Protein 1EJ2 (pdb70)

Organism: Methanothermobacter thermautotrophicus (strain ATCC 29096 / DSM 1053 / JCM 10044 / NBRC 100330 / Delta H) (NCBI:txid187420)

InterPro domains:
  IPR004821 Cytidyltransferase-like domain [PF01467] (4-135)
  IPR004821 Cytidyltransferase-like domain [TIGR00125] (2-62)
  IPR006418 Nicotinamide-nucleotide adenylyltransferase, archaea [MF_00243] (1-178)
  IPR006418 Nicotinamide-nucleotide adenylyltransferase, archaea [NF002243] (1-172)
  IPR006418 Nicotinamide-nucleotide adenylyltransferase, archaea [TIGR01527] (2-167)
  IPR006418 Nicotinamide-nucleotide adenylyltransferase, archaea [cd02166] (2-164)
  IPR014729 Rossmann-like alpha/beta/alpha sandwich fold [G3DSA:3.40.50.620] (1-178)

Secondary structure (DSSP, 8-state):
-EEEEEE--TT--HHHHHHHHHHTTT-SEEEEEE-STT--SSSSS-S-HHHHHHHHHHHHHHTT--GGGEEEEE----S-HHHHHHHHHHHS---SEEE---HHHHHHHHHTT--EE-PPPSSTTTSSHHHHHHHHHHT---GGGS-HHHHHHHHHTTHHHHHHHH-

Solvent-accessible surface area: 8477 Å² total; per-residue (Å²): 112,57,0,0,15,24,16,63,2,4,0,0,12,79,10,35,12,53,24,0,90,44,4,14,153,104,7,88,44,0,0,0,0,0,8,10,17,82,75,38,89,48,63,142,4,0,0,46,16,45,32,0,38,75,0,0,47,90,0,0,72,94,44,59,20,78,74,92,72,25,71,37,34,61,1,114,59,60,174,61,79,93,110,26,11,41,32,0,84,140,67,20,34,107,18,84,45,0,2,5,52,74,100,89,16,50,150,28,0,58,118,68,71,51,128,41,44,63,25,116,127,84,124,160,106,102,35,37,15,68,32,0,14,117,55,1,45,111,110,36,83,12,118,56,4,0,3,83,14,0,9,104,8,0,75,126,44,79,0,34,121,43,0,84,164,76,85

CATH classification: 3.40.50.620

B-factor: mean 36.49, std 9.86, range [20.27, 70.2]

Nearest PDB structures (foldseek):
  1m8j-assembly1_A  TM=1.003E+00  e=6.293E-34  Methanothermobacter thermautotrophicus
  1m8f-assembly1_A  TM=1.004E+00  e=1.397E-33  Methanothermobacter thermautotrophicus
  4yp6-assembly1_A  TM=9.629E-01  e=7.542E-32  Methanothermobacter thermautotrophicus str. Delta H
  4yp5-assembly1_B  TM=9.702E-01  e=2.276E-31  Methanothermobacter thermautotrophicus str. Delta H
  1m8k-assembly1_A  TM=9.675E-01  e=3.289E-31  Methanothermobacter thermautotrophicus

Sequence (167 aa):
MRGLLVGRMQPFHRGHLQVIKSILEEVDELIICIGSAQLSHSIRDPFTAGERVMMLTKALSENGIPASRYYIIPVQDIECNALWVGHIKMLTPPFDRVYSGNPLVQRLFSEDGYEVTAPPLFYRDRYSGTEVRRRMLDDGDWRSLLPESVVEVIDEINGVERIKHLA

Foldseek 3Di:
DEEEEEELPLPPWPQNVVVVVVVVVPDQAYEYENEQQVDDLALLHPDHLVLNVQLVVQQCVVVPNDPVRYHYHYAHDDDDLLCVVVSVVVRDDDHQEYEDLDPSVCVNVVVVPHDYHDDDGDPVVCQDSVNLSVCLQVVHPNCVGHDVSNVVSCVVVVRSVSSNVND

Structure (mmCIF, N/CA/C/O backbone):
data_1EJ2
#
_entry.id   1EJ2
#
_cell.length_a   89.084
_cell.length_b   89.084
_cell.length_c   109.926
_cell.angle_alpha   90.00
_cell.angle_beta   90.00
_cell.angle_gamma   120.00
#
_symmetry.space_group_name_H-M   'P 63 2 2'
#
loop_
_entity.id
_entity.type
_entity.pdbx_description
1 polymer 'NICOTINAMIDE MONONUCLEOTIDE ADENYLYLTRANSFERASE'
2 non-polymer 'SULFATE ION'
3 non-polymer 'SODIUM ION'
4 non-polymer NICOTINAMIDE-ADENINE-DINUCLEOTIDE
5 water water
#
loop_
_atom_site.group_PDB
_atom_site.id
_atom_site.type_symbol
_atom_site.label_atom_id
_atom_site.label_alt_id
_atom_site.label_comp_id
_atom_site.label_asym_id
_atom_site.label_entity_id
_atom_site.label_seq_id
_atom_site.pdbx_PDB_ins_code
_atom_site.Cartn_x
_atom_site.Cartn_y
_atom_site.Cartn_z
_atom_site.occupancy
_atom_site.B_iso_or_equiv
_atom_site.auth_seq_id
_atom_site.auth_comp_id
_atom_site.auth_asym_id
_atom_site.auth_atom_id
_atom_site.pdbx_PDB_model_num
ATOM 1 N N . MET A 1 4 ? 8.771 23.867 28.889 1.00 44.77 4 MET A N 1
ATOM 2 C CA . MET A 1 4 ? 9.305 24.462 30.159 1.00 44.61 4 MET A CA 1
ATOM 3 C C . MET A 1 4 ? 10.427 23.528 30.595 1.00 42.67 4 MET A C 1
ATOM 4 O O . MET A 1 4 ? 10.197 22.395 31.024 1.00 42.31 4 MET A O 1
ATOM 9 N N . ARG A 1 5 ? 11.642 24.026 30.489 1.00 40.38 5 ARG A N 1
ATOM 10 C CA . ARG A 1 5 ? 12.822 23.241 30.788 1.00 38.24 5 ARG A CA 1
ATOM 11 C C . ARG A 1 5 ? 13.670 23.911 31.859 1.00 36.13 5 ARG A C 1
ATOM 12 O O . ARG A 1 5 ? 13.942 25.117 31.788 1.00 35.37 5 ARG A O 1
ATOM 20 N N . GLY A 1 6 ? 14.068 23.139 32.869 1.00 34.38 6 GLY A N 1
ATOM 21 C CA . GLY A 1 6 ? 14.899 23.697 33.921 1.00 31.35 6 GLY A CA 1
ATOM 22 C C . GLY A 1 6 ? 16.354 23.248 33.741 1.00 30.74 6 GLY A C 1
ATOM 23 O O . GLY A 1 6 ? 16.670 22.417 32.899 1.00 29.87 6 GLY A O 1
ATOM 24 N N . LEU A 1 7 ? 17.240 23.784 34.567 1.00 30.72 7 LEU A N 1
ATOM 25 C CA . LEU A 1 7 ? 18.663 23.434 34.519 1.00 30.70 7 LEU A CA 1
ATOM 26 C C . LEU A 1 7 ? 19.104 23.221 35.943 1.00 29.91 7 LEU A C 1
ATOM 27 O O . LEU A 1 7 ? 18.808 24.033 36.819 1.00 31.27 7 LEU A O 1
ATOM 32 N N . LEU A 1 8 ? 19.827 22.133 36.169 1.00 29.76 8 LEU A N 1
ATOM 33 C CA . LEU A 1 8 ? 20.394 21.835 37.459 1.00 27.62 8 LEU A CA 1
ATOM 34 C C . LEU A 1 8 ? 21.862 21.483 37.150 1.00 27.84 8 LEU A C 1
ATOM 35 O O . LEU A 1 8 ? 22.134 20.693 36.256 1.00 26.81 8 LEU A O 1
ATOM 40 N N . VAL A 1 9 ? 22.781 22.069 37.900 1.00 28.08 9 VAL A N 1
ATOM 41 C CA . VAL A 1 9 ? 24.218 21.805 37.750 1.00 28.87 9 VAL A CA 1
ATOM 42 C C . VAL A 1 9 ? 24.750 21.212 39.061 1.00 27.95 9 VAL A C 1
ATOM 43 O O . VAL A 1 9 ? 24.453 21.721 40.144 1.00 30.03 9 VAL A O 1
ATOM 47 N N . GLY A 1 10 ? 25.552 20.171 38.960 1.00 28.73 10 GLY A N 1
ATOM 48 C CA . GLY A 1 10 ? 26.124 19.548 40.156 1.00 28.65 10 GLY A CA 1
ATOM 49 C C . GLY A 1 10 ? 27.345 18.709 39.793 1.00 28.73 10 GLY A C 1
ATOM 50 O O . GLY A 1 10 ? 27.448 18.206 38.664 1.00 28.12 10 GLY A O 1
ATOM 51 N N . ARG A 1 11 ? 28.284 18.552 40.728 1.00 28.77 11 ARG A N 1
ATOM 52 C CA . ARG A 1 11 ? 29.451 17.698 40.432 1.00 28.57 11 ARG A CA 1
ATOM 53 C C . ARG A 1 11 ? 29.042 16.230 40.565 1.00 27.24 11 ARG A C 1
ATOM 54 O O . ARG A 1 11 ? 29.634 15.348 39.933 1.00 27.12 11 ARG A O 1
ATOM 62 N N . MET A 1 12 ? 28.030 15.957 41.390 1.00 27.39 12 MET A N 1
ATOM 63 C CA . MET A 1 12 ? 27.582 14.569 41.570 1.00 27.44 12 MET A CA 1
ATOM 64 C C . MET A 1 12 ? 28.742 13.636 41.966 1.00 26.51 12 MET A C 1
ATOM 65 O O . MET A 1 12 ? 28.987 12.632 41.286 1.00 25.69 12 MET A O 1
ATOM 70 N N . GLN A 1 13 ? 29.429 13.950 43.045 1.00 27.05 13 GLN A N 1
ATOM 71 C CA . GLN A 1 13 ? 30.584 13.168 43.476 1.00 27.02 13 GLN A CA 1
ATOM 72 C C . GLN A 1 13 ? 30.409 12.464 44.819 1.00 27.32 13 GLN A C 1
ATOM 73 O O . GLN A 1 13 ? 31.050 12.835 45.794 1.00 27.08 13 GLN A O 1
ATOM 79 N N . PRO A 1 14 ? 29.584 11.401 44.859 1.00 28.28 14 PRO A N 1
ATOM 80 C CA . PRO A 1 14 ? 28.808 10.800 43.766 1.00 27.97 14 PRO A CA 1
ATOM 81 C C . PRO A 1 14 ? 27.366 11.306 43.876 1.00 27.86 14 PRO A C 1
ATOM 82 O O . PRO A 1 14 ? 27.026 12.059 44.788 1.00 27.94 14 PRO A O 1
ATOM 86 N N . PHE A 1 15 ? 26.512 10.880 42.958 1.00 28.24 15 PHE A N 1
ATOM 87 C CA . PHE A 1 15 ? 25.089 11.261 42.974 1.00 30.19 15 PHE A CA 1
ATOM 88 C C . PHE A 1 15 ? 24.486 10.670 44.273 1.00 30.48 15 PHE A C 1
ATOM 89 O O . PHE A 1 15 ? 24.609 9.478 44.467 1.00 30.56 15 PHE A O 1
ATOM 97 N N . HIS A 1 16 ? 23.835 11.468 45.110 1.00 30.77 16 HIS A N 1
ATOM 98 C CA . HIS A 1 16 ? 23.244 10.946 46.333 1.00 31.11 16 HIS A CA 1
ATOM 99 C C . HIS A 1 16 ? 21.727 11.149 46.453 1.00 32.75 16 HIS A C 1
ATOM 100 O O . HIS A 1 16 ? 21.069 11.625 45.503 1.00 31.66 16 HIS A O 1
ATOM 107 N N . ARG A 1 17 ? 21.159 10.720 47.591 1.00 32.78 17 ARG A N 1
ATOM 108 C CA . ARG A 1 17 ? 19.721 10.853 47.812 1.00 33.67 17 ARG A CA 1
ATOM 109 C C . ARG A 1 17 ? 19.227 12.306 47.811 1.00 33.47 17 ARG A C 1
ATOM 110 O O . ARG A 1 17 ? 18.061 12.555 47.521 1.00 32.42 17 ARG A O 1
ATOM 118 N N . GLY A 1 18 ? 20.100 13.243 48.186 1.00 34.00 18 GLY A N 1
ATOM 119 C CA . GLY A 1 18 ? 19.759 14.668 48.164 1.00 33.59 18 GLY A CA 1
ATOM 120 C C . GLY A 1 18 ? 19.521 15.106 46.712 1.00 34.12 18 GLY A C 1
ATOM 121 O O . GLY A 1 18 ? 18.535 15.785 46.402 1.00 34.17 18 GLY A O 1
ATOM 122 N N . HIS A 1 19 ? 20.426 14.713 45.811 1.00 34.13 19 HIS A N 1
ATOM 123 C CA . HIS A 1 19 ? 20.292 15.026 44.398 1.00 33.94 19 HIS A CA 1
ATOM 124 C C . HIS A 1 19 ? 18.978 14.427 43.889 1.00 34.76 19 HIS A C 1
ATOM 125 O O . HIS A 1 19 ? 18.193 15.057 43.152 1.00 31.61 19 HIS A O 1
ATOM 132 N N . LEU A 1 20 ? 18.711 13.191 44.307 1.00 36.49 20 LEU A N 1
ATOM 133 C CA . LEU A 1 20 ? 17.513 12.549 43.836 1.00 38.14 20 LEU A CA 1
ATOM 134 C C . LEU A 1 20 ? 16.254 13.267 44.293 1.00 38.86 20 LEU A C 1
ATOM 135 O O . LEU A 1 20 ? 15.378 13.501 43.455 1.00 40.22 20 LEU A O 1
ATOM 140 N N . GLN A 1 21 ? 16.148 13.628 45.580 1.00 40.30 21 GLN A N 1
ATOM 141 C CA . GLN A 1 21 ? 14.932 14.313 46.054 1.00 41.67 21 GLN A CA 1
ATOM 142 C C . GLN A 1 21 ? 14.719 15.603 45.268 1.00 40.94 21 GLN A C 1
ATOM 143 O O . GLN A 1 21 ? 13.635 15.816 44.709 1.00 40.66 21 GLN A O 1
ATOM 149 N N . VAL A 1 22 ? 15.753 16.452 45.212 1.00 39.91 22 VAL A N 1
ATOM 150 C CA . VAL A 1 22 ? 15.643 17.726 44.498 1.00 38.41 22 VAL A CA 1
ATOM 151 C C . VAL A 1 22 ? 15.215 17.562 43.040 1.00 37.04 22 VAL A C 1
ATOM 152 O O . VAL A 1 22 ? 14.423 18.361 42.539 1.00 37.67 22 VAL A O 1
ATOM 156 N N . ILE A 1 23 ? 15.716 16.532 42.361 1.00 34.91 23 ILE A N 1
ATOM 157 C CA . ILE A 1 23 ? 15.360 16.305 40.981 1.00 34.38 23 ILE A CA 1
ATOM 158 C C . ILE A 1 23 ? 13.895 15.956 40.837 1.00 35.96 23 ILE A C 1
ATOM 159 O O . ILE A 1 23 ? 13.204 16.475 39.956 1.00 34.52 23 ILE A O 1
ATOM 164 N N . LYS A 1 24 ? 13.411 15.074 41.704 1.00 36.52 24 LYS A N 1
ATOM 165 C CA . LYS A 1 24 ? 12.011 14.689 41.642 1.00 38.23 24 LYS A CA 1
ATOM 166 C C . LYS A 1 24 ? 11.092 15.902 41.796 1.00 38.36 24 LYS A C 1
ATOM 167 O O . LYS A 1 24 ? 10.150 16.075 41.026 1.00 39.90 24 LYS A O 1
ATOM 173 N N . SER A 1 25 ? 11.353 16.752 42.770 1.00 39.24 25 SER A N 1
ATOM 174 C CA . SER A 1 25 ? 10.483 17.909 42.939 1.00 40.85 25 SER A CA 1
ATOM 175 C C . SER A 1 25 ? 10.590 18.909 41.798 1.00 40.16 25 SER A C 1
ATOM 176 O O . SER A 1 25 ? 9.595 19.545 41.449 1.00 39.61 25 SER A O 1
ATOM 179 N N . ILE A 1 26 ? 11.787 19.045 41.218 1.00 38.25 26 ILE A N 1
ATOM 180 C CA . ILE A 1 26 ? 11.957 19.940 40.086 1.00 37.11 26 ILE A CA 1
ATOM 181 C C . ILE A 1 26 ? 11.102 19.396 38.958 1.00 36.32 26 ILE A C 1
ATOM 182 O O . ILE A 1 26 ? 10.492 20.151 38.213 1.00 36.83 26 ILE A O 1
ATOM 187 N N . LEU A 1 27 ? 11.059 18.082 38.819 1.00 36.22 27 LEU A N 1
ATOM 188 C CA . LEU A 1 27 ? 10.268 17.506 37.744 1.00 37.99 27 LEU A CA 1
ATOM 189 C C . LEU A 1 27 ? 8.758 17.678 37.940 1.00 39.46 27 LEU A C 1
ATOM 190 O O . LEU A 1 27 ? 7.989 17.299 37.078 1.00 38.93 27 LEU A O 1
ATOM 195 N N . GLU A 1 28 ? 8.354 18.266 39.060 1.00 41.63 28 GLU A N 1
ATOM 196 C CA . GLU A 1 28 ? 6.941 18.520 39.281 1.00 45.18 28 GLU A CA 1
ATOM 197 C C . GLU A 1 28 ? 6.578 19.886 38.701 1.00 45.83 28 GLU A C 1
ATOM 198 O O . GLU A 1 28 ? 5.398 20.146 38.454 1.00 45.78 28 GLU A O 1
ATOM 204 N N . GLU A 1 29 ? 7.578 20.753 38.494 1.00 45.34 29 GLU A N 1
ATOM 205 C CA . GLU A 1 29 ? 7.322 22.083 37.929 1.00 45.13 29 GLU A CA 1
ATOM 206 C C . GLU A 1 29 ? 7.891 22.371 36.542 1.00 44.30 29 GLU A C 1
ATOM 207 O O . GLU A 1 29 ? 7.673 23.455 36.004 1.00 45.03 29 GLU A O 1
ATOM 213 N N . VAL A 1 30 ? 8.618 21.431 35.953 1.00 42.45 30 VAL A N 1
ATOM 214 C CA . VAL A 1 30 ? 9.149 21.653 34.600 1.00 41.58 30 VAL A CA 1
ATOM 215 C C . VAL A 1 30 ? 8.888 20.395 33.807 1.00 40.68 30 VAL A C 1
ATOM 216 O O . VAL A 1 30 ? 8.745 19.312 34.383 1.00 41.55 30 VAL A O 1
ATOM 220 N N . ASP A 1 31 ? 8.838 20.515 32.494 1.00 39.88 31 ASP A N 1
ATOM 221 C CA . ASP A 1 31 ? 8.596 19.350 31.659 1.00 40.30 31 ASP A CA 1
ATOM 222 C C . ASP A 1 31 ? 9.801 18.459 31.501 1.00 39.46 31 ASP A C 1
ATOM 223 O O . ASP A 1 31 ? 9.686 17.229 31.547 1.00 38.60 31 ASP A O 1
ATOM 228 N N . GLU A 1 32 ? 10.956 19.094 31.294 1.00 38.38 32 GLU A N 1
ATOM 229 C CA . GLU A 1 32 ? 12.235 18.398 31.128 1.00 35.79 32 GLU A CA 1
ATOM 230 C C . GLU A 1 32 ? 13.285 19.105 31.993 1.00 34.58 32 GLU A C 1
ATOM 231 O O . GLU A 1 32 ? 13.203 20.320 32.238 1.00 34.40 32 GLU A O 1
ATOM 237 N N . LEU A 1 33 ? 14.275 18.352 32.460 1.00 32.98 33 LEU A N 1
ATOM 238 C CA . LEU A 1 33 ? 15.311 18.947 33.288 1.00 31.31 33 LEU A CA 1
ATOM 239 C C . LEU A 1 33 ? 16.686 18.678 32.661 1.00 30.34 33 LEU A C 1
ATOM 240 O O . LEU A 1 33 ? 17.027 17.549 32.379 1.00 29.23 33 LEU A O 1
ATOM 245 N N . ILE A 1 34 ? 17.463 19.728 32.423 1.00 29.68 34 ILE A N 1
ATOM 246 C CA . ILE A 1 34 ? 18.799 19.522 31.873 1.00 28.26 34 ILE A CA 1
ATOM 247 C C . ILE A 1 34 ? 19.667 19.311 33.119 1.00 27.69 34 ILE A C 1
ATOM 248 O O . ILE A 1 34 ? 19.663 20.152 34.017 1.00 27.50 34 ILE A O 1
ATOM 253 N N . ILE A 1 35 ? 20.400 18.210 33.185 1.00 26.62 35 ILE A N 1
ATOM 254 C CA . ILE A 1 35 ? 21.262 17.997 34.341 1.00 27.50 35 ILE A CA 1
ATOM 255 C C . ILE A 1 35 ? 22.732 18.042 33.883 1.00 27.54 35 ILE A C 1
ATOM 256 O O . ILE A 1 35 ? 23.218 17.134 33.208 1.00 27.65 35 ILE A O 1
ATOM 261 N N . CYS A 1 36 ? 23.439 19.097 34.257 1.00 28.33 36 CYS A N 1
ATOM 262 C CA . CYS A 1 36 ? 24.829 19.216 33.839 1.00 28.01 36 CYS A CA 1
ATOM 263 C C . CYS A 1 36 ? 25.734 18.665 34.924 1.00 27.67 36 CYS A C 1
ATOM 264 O O . CYS A 1 36 ? 25.648 19.090 36.077 1.00 28.04 36 CYS A O 1
ATOM 267 N N . ILE A 1 37 ? 26.630 17.785 34.532 1.00 26.61 37 ILE A N 1
ATOM 268 C CA . ILE A 1 37 ? 27.574 17.249 35.504 1.00 26.69 37 ILE A CA 1
ATOM 269 C C . ILE A 1 37 ? 28.762 18.181 35.411 1.00 26.37 37 ILE A C 1
ATOM 270 O O . ILE A 1 37 ? 29.517 18.119 34.428 1.00 26.42 37 ILE A O 1
ATOM 275 N N . GLY A 1 38 ? 28.905 19.062 36.402 1.00 26.22 38 GLY A N 1
ATOM 276 C CA . GLY A 1 38 ? 30.006 20.009 36.415 1.00 26.72 38 GLY A CA 1
ATOM 277 C C . GLY A 1 38 ? 31.361 19.394 36.735 1.00 27.55 38 GLY A C 1
ATOM 278 O O . GLY A 1 38 ? 31.443 18.234 37.149 1.00 26.03 38 GLY A O 1
ATOM 279 N N . SER A 1 39 ? 32.434 20.176 36.560 1.00 26.17 39 SER A N 1
ATOM 280 C CA . SER A 1 39 ? 33.777 19.654 36.809 1.00 25.84 39 SER A CA 1
ATOM 281 C C . SER A 1 39 ? 33.969 18.318 36.124 1.00 26.22 39 SER A C 1
ATOM 282 O O . SER A 1 39 ? 34.537 17.364 36.705 1.00 26.52 39 SER A O 1
ATOM 285 N N . ALA A 1 40 ? 33.523 18.239 34.866 1.00 26.75 40 ALA A N 1
ATOM 286 C CA . ALA A 1 40 ? 33.633 16.984 34.135 1.00 26.14 40 ALA A CA 1
ATOM 287 C C . ALA A 1 40 ? 35.058 16.554 33.794 1.00 25.64 40 ALA A C 1
ATOM 288 O O . ALA A 1 40 ? 35.278 15.408 33.391 1.00 25.74 40 ALA A O 1
ATOM 290 N N . GLN A 1 41 ? 36.024 17.458 33.971 1.00 24.34 41 GLN A N 1
ATOM 291 C CA . GLN A 1 41 ? 37.398 17.145 33.651 1.00 24.74 41 GLN A CA 1
ATOM 292 C C . GLN A 1 41 ? 38.151 16.547 34.870 1.00 25.22 41 GLN A C 1
ATOM 293 O O . GLN A 1 41 ? 39.256 15.994 34.707 1.00 25.01 41 GLN A O 1
ATOM 299 N N . LEU A 1 42 ? 37.568 16.677 36.054 1.00 24.12 42 LEU A N 1
ATOM 300 C CA . LEU A 1 42 ? 38.182 16.193 37.304 1.00 25.40 42 LEU A CA 1
ATOM 301 C C . LEU A 1 42 ? 37.791 14.772 37.672 1.00 25.41 42 LEU A C 1
ATOM 302 O O . LEU A 1 42 ? 36.646 14.394 37.496 1.00 25.99 42 LEU A O 1
ATOM 307 N N . SER A 1 43 ? 38.756 13.981 38.121 1.00 24.57 43 SER A N 1
ATOM 308 C CA . SER A 1 43 ? 38.475 12.620 38.598 1.00 24.09 43 SER A CA 1
ATOM 309 C C . SER A 1 43 ? 39.695 12.252 39.454 1.00 24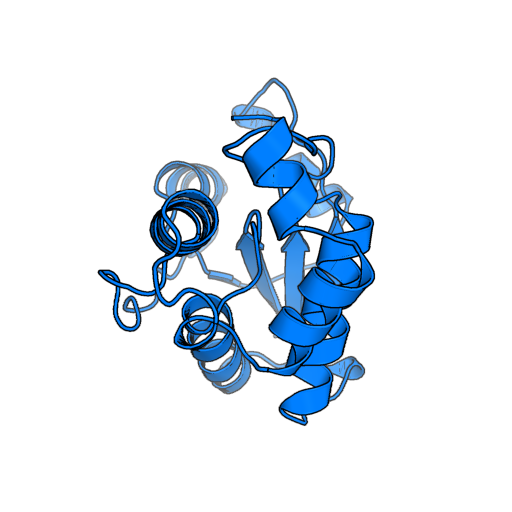.52 43 SER A C 1
ATOM 310 O O . SER A 1 43 ? 40.669 12.991 39.517 1.00 23.67 43 SER A O 1
ATOM 313 N N . HIS A 1 44 ? 39.598 11.141 40.161 1.00 24.81 44 HIS A N 1
ATOM 314 C CA . HIS A 1 44 ? 40.724 10.671 40.952 1.00 24.84 44 HIS A CA 1
ATOM 315 C C . HIS A 1 44 ? 41.357 11.604 41.975 1.00 26.49 44 HIS A C 1
ATOM 316 O O . HIS A 1 44 ? 42.591 11.653 42.097 1.00 27.16 44 HIS A O 1
ATOM 323 N N . SER A 1 45 ? 40.535 12.359 42.694 1.00 27.69 45 SER A N 1
ATOM 324 C CA . SER A 1 45 ? 41.053 13.182 43.796 1.00 29.58 45 SER A CA 1
ATOM 325 C C . SER A 1 45 ? 40.049 12.917 44.926 1.00 30.62 45 SER A C 1
ATOM 326 O O . SER A 1 45 ? 38.971 12.380 44.671 1.00 29.21 45 SER A O 1
ATOM 329 N N . ILE A 1 46 ? 40.379 13.295 46.161 1.00 31.83 46 ILE A N 1
ATOM 330 C CA . ILE A 1 46 ? 39.471 13.022 47.261 1.00 33.64 46 ILE A CA 1
ATOM 331 C C . ILE A 1 46 ? 38.186 13.828 47.179 1.00 32.71 46 ILE A C 1
ATOM 332 O O . ILE A 1 46 ? 37.161 13.446 47.738 1.00 32.92 46 ILE A O 1
ATOM 337 N N . ARG A 1 47 ? 38.239 14.953 46.488 1.00 31.77 47 ARG A N 1
ATOM 338 C CA . ARG A 1 47 ? 37.056 15.769 46.355 1.00 31.05 47 ARG A CA 1
ATOM 339 C C . ARG A 1 47 ? 36.259 15.434 45.072 1.00 29.43 47 ARG A C 1
ATOM 340 O O . ARG A 1 47 ? 35.041 15.630 45.007 1.00 28.99 47 ARG A O 1
ATOM 348 N N . ASP A 1 48 ? 36.929 14.868 44.081 1.00 27.78 48 ASP A N 1
ATOM 349 C CA . ASP A 1 48 ? 36.272 14.524 42.820 1.00 27.13 48 ASP A CA 1
ATOM 350 C C . ASP A 1 48 ? 36.839 13.179 42.402 1.00 25.33 48 ASP A C 1
ATOM 351 O O . ASP A 1 48 ? 37.684 13.108 41.513 1.00 25.51 48 ASP A O 1
ATOM 356 N N . PRO A 1 49 ? 36.377 12.092 43.035 1.00 24.25 49 PRO A N 1
ATOM 357 C CA . PRO A 1 49 ? 36.869 10.748 42.709 1.00 23.94 49 PRO A CA 1
ATOM 358 C C . PRO A 1 49 ? 36.469 10.111 41.404 1.00 23.00 49 PRO A C 1
ATOM 359 O O . PRO A 1 49 ? 37.269 9.381 40.792 1.00 24.94 49 PRO A O 1
ATOM 363 N N . PHE A 1 50 ? 35.256 10.399 40.959 1.00 23.12 50 PHE A N 1
ATOM 364 C CA . PHE A 1 50 ? 34.713 9.720 39.788 1.00 23.84 50 PHE A CA 1
ATOM 365 C C . PHE A 1 50 ? 34.785 10.468 38.450 1.00 23.85 50 PHE A C 1
ATOM 366 O O . PHE A 1 50 ? 34.582 11.670 38.419 1.00 24.40 50 PH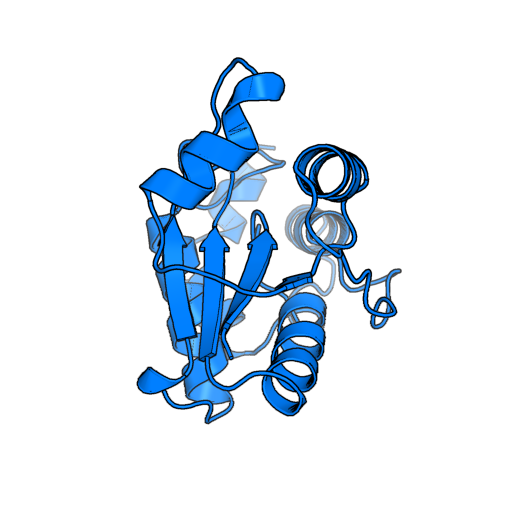E A O 1
ATOM 374 N N . THR A 1 51 ? 35.050 9.750 37.365 1.00 23.74 51 THR A N 1
ATOM 375 C CA . THR A 1 51 ? 35.098 10.438 36.082 1.00 25.07 51 THR A CA 1
ATOM 376 C C . THR A 1 51 ? 33.667 10.875 35.728 1.00 24.15 51 THR A C 1
ATOM 377 O O . THR A 1 51 ? 32.679 10.373 36.296 1.00 24.34 51 THR A O 1
ATOM 381 N N . ALA A 1 52 ? 33.549 11.782 34.766 1.00 23.72 52 ALA A N 1
ATOM 382 C CA . ALA A 1 52 ? 32.236 12.235 34.289 1.00 22.27 52 ALA A CA 1
ATOM 383 C C . ALA A 1 52 ? 31.427 11.027 33.780 1.00 22.47 52 ALA A C 1
ATOM 384 O O . ALA A 1 52 ? 30.221 10.934 34.036 1.00 24.29 52 ALA A O 1
ATOM 386 N N . GLY A 1 53 ? 32.070 10.159 33.011 1.00 22.97 53 GLY A N 1
ATOM 387 C CA . GLY A 1 53 ? 31.401 8.983 32.465 1.00 23.75 53 GLY A CA 1
ATOM 388 C C . GLY A 1 53 ? 30.834 8.042 33.537 1.00 24.92 53 GLY A C 1
ATOM 389 O O . GLY A 1 53 ? 29.742 7.447 33.368 1.00 24.83 53 GLY A O 1
ATOM 390 N N . GLU A 1 54 ? 31.569 7.894 34.633 1.00 24.91 54 GLU A N 1
ATOM 391 C CA . GLU A 1 54 ? 31.085 7.046 35.730 1.00 26.08 54 GLU A CA 1
ATOM 392 C C . GLU A 1 54 ? 29.882 7.753 36.338 1.00 26.10 54 GLU A C 1
ATOM 393 O O . GLU A 1 54 ? 28.864 7.124 36.672 1.00 26.57 54 GLU A O 1
ATOM 399 N N . ARG A 1 55 ? 29.948 9.079 36.414 1.00 25.87 55 ARG A N 1
ATOM 400 C CA . ARG A 1 55 ? 28.840 9.828 36.954 1.00 24.77 55 ARG A CA 1
ATOM 401 C C . ARG A 1 55 ? 27.651 9.807 36.015 1.00 25.85 55 ARG A C 1
ATOM 402 O O . ARG A 1 55 ? 26.516 9.887 36.474 1.00 26.73 55 ARG A O 1
ATOM 410 N N . VAL A 1 56 ? 27.886 9.730 34.712 1.00 25.72 56 VAL A N 1
ATOM 411 C CA . VAL A 1 56 ? 26.744 9.656 33.779 1.00 26.92 56 VAL A CA 1
ATOM 412 C C . VAL A 1 56 ? 26.027 8.345 34.094 1.00 28.87 56 VAL A C 1
ATOM 413 O O . VAL A 1 56 ? 24.782 8.281 34.082 1.00 28.72 56 VAL A O 1
ATOM 417 N N . MET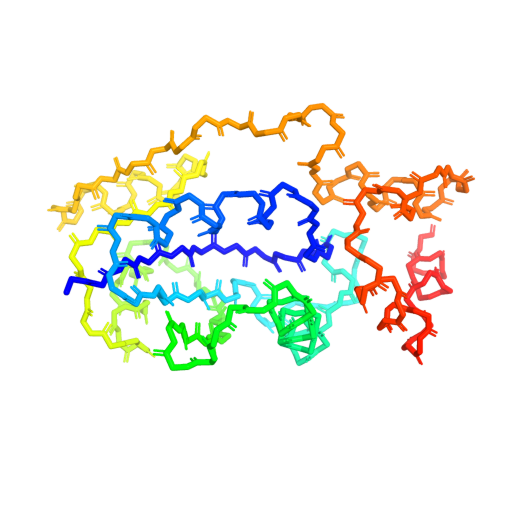 A 1 57 ? 26.801 7.295 34.391 1.00 30.57 57 MET A N 1
ATOM 418 C CA . MET A 1 57 ? 26.156 6.016 34.685 1.00 32.31 57 MET A CA 1
ATOM 419 C C . MET A 1 57 ? 25.400 6.016 35.996 1.00 32.09 57 MET A C 1
ATOM 420 O O . MET A 1 57 ? 24.296 5.460 36.084 1.00 31.83 57 MET A O 1
ATOM 425 N N . MET A 1 58 ? 25.950 6.660 37.013 1.00 31.30 58 MET A N 1
ATOM 426 C CA . MET A 1 58 ? 25.239 6.754 38.280 1.00 30.92 58 MET A CA 1
ATOM 427 C C . MET A 1 58 ? 23.901 7.441 38.118 1.00 32.12 58 MET A C 1
ATOM 428 O O . MET A 1 58 ? 22.883 7.037 38.708 1.00 30.84 58 MET A O 1
ATOM 433 N N . LEU A 1 59 ? 23.904 8.526 37.358 1.00 31.43 59 LEU A N 1
ATOM 434 C CA . LEU A 1 59 ? 22.678 9.278 37.132 1.00 32.26 59 LEU A CA 1
ATOM 435 C C . LEU A 1 59 ? 21.632 8.463 36.393 1.00 31.54 59 LEU A C 1
ATOM 436 O O . LEU A 1 59 ? 20.464 8.365 36.820 1.00 31.99 59 LEU A O 1
ATOM 441 N N . THR A 1 60 ? 22.068 7.893 35.287 1.00 32.13 60 THR A N 1
ATOM 442 C CA . THR A 1 60 ? 21.217 7.102 34.411 1.00 34.19 60 THR A CA 1
ATOM 443 C C . THR A 1 60 ? 20.552 5.957 35.146 1.00 35.33 60 THR A C 1
ATOM 444 O O . THR A 1 60 ? 19.340 5.752 35.009 1.00 35.01 60 THR A O 1
ATOM 448 N N . LYS A 1 61 ? 21.344 5.219 35.923 1.00 35.20 61 LYS A N 1
ATOM 449 C CA . LYS A 1 61 ? 20.796 4.089 36.657 1.00 36.41 61 LYS A CA 1
ATOM 450 C C . LYS A 1 61 ? 19.885 4.574 37.778 1.00 36.00 61 LYS A C 1
ATOM 451 O O . LYS A 1 61 ? 18.797 4.016 37.993 1.00 36.72 61 LYS A O 1
ATOM 457 N N . ALA A 1 62 ? 20.275 5.625 38.491 1.00 34.92 62 ALA A N 1
ATOM 458 C CA . ALA A 1 62 ? 19.409 6.084 39.567 1.00 35.16 62 ALA A CA 1
ATOM 459 C C . ALA A 1 62 ? 18.028 6.552 39.098 1.00 36.43 62 ALA A C 1
ATOM 460 O O . ALA A 1 62 ? 16.996 6.086 39.602 1.00 36.99 62 ALA A O 1
ATOM 462 N N . LEU A 1 63 ? 17.994 7.472 38.142 1.00 35.88 63 LEU A N 1
ATOM 463 C CA . LEU A 1 63 ? 16.737 8.004 37.652 1.00 35.59 63 LEU A CA 1
ATOM 464 C C . LEU A 1 63 ? 15.888 6.882 37.061 1.00 37.11 63 LEU A C 1
ATOM 465 O O . LEU A 1 63 ? 14.680 6.838 37.269 1.00 36.76 63 LEU A O 1
ATOM 470 N N . SER A 1 64 ? 16.535 5.982 36.329 1.00 37.65 64 SER A N 1
ATOM 471 C CA . SER A 1 64 ? 15.872 4.824 35.746 1.00 40.31 64 SER A CA 1
ATOM 472 C C . SER A 1 64 ? 15.283 3.961 36.901 1.00 41.62 64 SER A C 1
ATOM 473 O O . SER A 1 64 ? 14.095 3.596 36.891 1.00 42.73 64 SER A O 1
ATOM 476 N N . GLU A 1 65 ? 16.098 3.655 37.904 1.00 42.75 65 GLU A N 1
ATOM 477 C CA . GLU A 1 65 ? 15.627 2.868 39.056 1.00 43.37 65 GLU A CA 1
ATOM 478 C C . GLU A 1 65 ? 14.388 3.525 39.680 1.00 43.75 65 GLU A C 1
ATOM 479 O O . GLU A 1 65 ? 13.453 2.840 40.149 1.00 43.68 65 GLU A O 1
ATOM 485 N N . ASN A 1 66 ? 14.369 4.849 39.718 1.00 43.01 66 ASN A N 1
ATOM 486 C CA . ASN A 1 66 ? 13.232 5.545 40.288 1.00 43.12 66 ASN A CA 1
ATOM 487 C C . ASN A 1 66 ? 12.113 5.801 39.300 1.00 42.43 66 ASN A C 1
ATOM 488 O O . ASN A 1 66 ? 11.243 6.630 39.546 1.00 42.41 66 ASN A O 1
ATOM 493 N N . GLY A 1 67 ? 12.157 5.100 38.180 1.00 42.22 67 GLY A N 1
ATOM 494 C CA . GLY A 1 67 ? 11.120 5.240 37.174 1.00 42.56 67 GLY A CA 1
ATOM 495 C C . GLY A 1 67 ? 10.917 6.570 36.456 1.00 43.06 67 GLY A C 1
ATOM 496 O O . GLY A 1 67 ? 9.828 6.803 35.900 1.00 43.91 67 GLY A O 1
ATOM 497 N N . ILE A 1 68 ? 11.915 7.450 36.444 1.00 41.62 68 ILE A N 1
ATOM 498 C CA . ILE A 1 68 ? 11.758 8.736 35.738 1.00 40.56 68 ILE A CA 1
ATOM 499 C C . ILE A 1 68 ? 12.173 8.465 34.312 1.00 39.86 68 ILE A C 1
ATOM 500 O O . ILE A 1 68 ? 13.310 8.133 34.086 1.00 40.74 68 ILE A O 1
ATOM 505 N N . PRO A 1 69 ? 11.273 8.635 33.327 1.00 38.98 69 PRO A N 1
ATOM 506 C CA . PRO A 1 69 ? 11.598 8.375 31.921 1.00 38.27 69 PRO A CA 1
ATOM 507 C C . PRO A 1 69 ? 12.765 9.237 31.402 1.00 37.14 69 PRO A C 1
ATOM 508 O O . PRO A 1 69 ? 12.871 10.406 31.762 1.00 36.77 69 PRO A O 1
ATOM 512 N N . ALA A 1 70 ? 13.615 8.641 30.571 1.00 36.60 70 ALA A N 1
ATOM 513 C CA . ALA A 1 70 ? 14.779 9.316 29.994 1.00 37.39 70 ALA A CA 1
ATOM 514 C C . ALA A 1 70 ? 14.404 10.573 29.211 1.00 37.82 70 ALA A C 1
ATOM 515 O O . ALA A 1 70 ? 15.150 11.548 29.214 1.00 38.10 70 ALA A O 1
ATOM 517 N N . SER A 1 71 ? 13.235 10.559 28.568 1.00 37.03 71 SER A N 1
ATOM 518 C CA . SER A 1 71 ? 12.804 11.693 27.775 1.00 36.92 71 SER A CA 1
ATOM 519 C C . SER A 1 71 ? 12.523 12.912 28.642 1.00 35.83 71 SER A C 1
ATOM 520 O O . SER A 1 71 ? 12.272 14.011 28.119 1.00 35.81 71 SER A O 1
ATOM 523 N N . ARG A 1 72 ? 12.588 12.758 29.962 1.00 34.10 72 ARG A N 1
ATOM 524 C CA . ARG A 1 72 ? 12.346 13.909 30.818 1.00 33.26 72 ARG A CA 1
ATOM 525 C C . ARG A 1 72 ? 13.619 14.649 31.234 1.00 32.02 72 ARG A C 1
ATOM 526 O O . ARG A 1 72 ? 13.564 15.672 31.907 1.00 32.18 72 ARG A O 1
ATOM 534 N N . TYR A 1 73 ? 14.775 14.132 30.866 1.00 31.54 73 TYR A N 1
ATOM 535 C CA . TYR A 1 73 ? 15.964 14.851 31.264 1.00 30.56 73 TYR A CA 1
ATOM 536 C C . TYR A 1 73 ? 17.117 14.641 30.298 1.00 29.89 73 TYR A C 1
ATOM 537 O O . TYR A 1 73 ? 17.052 13.802 29.391 1.00 28.59 73 TYR A O 1
ATOM 546 N N . TYR A 1 74 ? 18.136 15.485 30.457 1.00 29.18 74 TYR A N 1
ATOM 547 C CA . TYR A 1 74 ? 19.335 15.432 29.631 1.00 29.38 74 TYR A CA 1
ATOM 548 C C . TYR A 1 74 ? 20.496 15.322 30.596 1.00 28.42 74 TYR A C 1
ATOM 549 O O . TYR A 1 74 ? 20.473 15.927 31.680 1.00 29.80 74 TYR A O 1
ATOM 558 N N . ILE A 1 75 ? 21.497 14.538 30.225 1.00 28.82 75 ILE A N 1
ATOM 559 C CA . ILE A 1 75 ? 22.706 14.465 31.070 1.00 27.97 75 ILE A CA 1
ATOM 560 C C . ILE A 1 75 ? 23.845 15.015 30.219 1.00 27.83 75 ILE A C 1
ATOM 561 O O . ILE A 1 75 ? 24.230 14.380 29.241 1.00 29.97 75 ILE A O 1
ATOM 566 N N . ILE A 1 76 ? 24.392 16.168 30.601 1.00 26.85 76 ILE A N 1
ATOM 567 C CA . ILE A 1 76 ? 25.460 16.796 29.843 1.00 26.51 76 ILE A CA 1
ATOM 568 C C . ILE A 1 76 ? 26.679 17.136 30.696 1.00 25.27 76 ILE A C 1
ATOM 569 O O . ILE A 1 76 ? 26.624 18.002 31.570 1.00 24.40 76 ILE A O 1
ATOM 574 N N . PRO A 1 77 ? 27.794 16.445 30.451 1.00 25.45 77 PRO A N 1
ATOM 575 C CA . PRO A 1 77 ? 29.015 16.711 31.222 1.00 24.96 77 PRO A CA 1
ATOM 576 C C . PRO A 1 77 ? 29.525 18.054 30.763 1.00 26.63 77 PRO A C 1
ATOM 577 O O . PRO A 1 77 ? 29.539 18.314 29.565 1.00 27.85 77 PRO A O 1
ATOM 581 N N . VAL A 1 78 ? 29.990 18.864 31.690 1.00 26.27 78 VAL A N 1
ATOM 582 C CA . VAL A 1 78 ? 30.504 20.194 31.390 1.00 25.76 78 VAL A CA 1
ATOM 583 C C . VAL A 1 78 ? 31.850 20.383 32.074 1.00 26.63 78 VAL A C 1
ATOM 584 O O . VAL A 1 78 ? 31.960 20.322 33.324 1.00 26.81 78 VAL A O 1
ATOM 588 N N . GLN A 1 79 ? 32.887 20.620 31.287 1.00 25.23 79 GLN A N 1
ATOM 589 C CA . GLN A 1 79 ? 34.184 20.839 31.922 1.00 26.68 79 GLN A CA 1
ATOM 590 C C . GLN A 1 79 ? 34.156 22.234 32.535 1.00 26.08 79 GLN A C 1
ATOM 591 O O . GLN A 1 79 ? 33.393 23.091 32.090 1.00 27.02 79 GLN A O 1
ATOM 597 N N . ASP A 1 80 ? 34.971 22.471 33.553 1.00 24.47 80 ASP A N 1
ATOM 598 C CA . ASP A 1 80 ? 35.037 23.804 34.144 1.00 25.54 80 ASP A CA 1
ATOM 599 C C . ASP A 1 80 ? 35.915 24.668 33.244 1.00 25.35 80 ASP A C 1
ATOM 600 O O . ASP A 1 80 ? 36.678 24.146 32.427 1.00 24.16 80 ASP A O 1
ATOM 605 N N . ILE A 1 81 ? 35.818 25.984 33.419 1.00 24.48 81 ILE A N 1
ATOM 606 C CA . ILE A 1 81 ? 36.643 26.889 32.634 1.00 25.27 81 ILE A CA 1
ATOM 607 C C . ILE A 1 81 ? 37.266 27.896 33.573 1.00 26.50 81 ILE A C 1
ATOM 608 O O . ILE A 1 81 ? 36.781 28.124 34.690 1.00 26.70 81 ILE A O 1
ATOM 613 N N . GLU A 1 82 ? 38.261 28.590 33.071 1.00 27.22 82 GLU A N 1
ATOM 614 C CA . GLU A 1 82 ? 38.990 29.523 33.898 1.00 30.17 82 GLU A CA 1
ATOM 615 C C . GLU A 1 82 ? 38.222 30.784 34.303 1.00 29.17 82 GLU A C 1
ATOM 616 O O . GLU A 1 82 ? 38.346 31.262 35.438 1.00 30.53 82 GLU A O 1
ATOM 622 N N . CYS A 1 83 ? 37.383 31.289 33.402 1.00 27.98 83 CYS A N 1
ATOM 623 C CA . CYS A 1 83 ? 36.701 32.565 33.659 1.00 27.20 83 CYS A CA 1
ATOM 624 C C . CYS A 1 83 ? 35.263 32.398 34.116 1.00 25.51 83 CYS A C 1
ATOM 625 O O . CYS A 1 83 ? 34.385 32.047 33.309 1.00 24.51 83 CYS A O 1
ATOM 628 N N . ASN A 1 84 ? 35.021 32.647 35.403 1.00 25.41 84 ASN A N 1
ATOM 629 C CA . ASN A 1 84 ? 33.634 32.547 35.890 1.00 23.42 84 ASN A CA 1
ATOM 630 C C . ASN A 1 84 ? 32.730 33.445 35.093 1.00 22.94 84 ASN A C 1
ATOM 631 O O . ASN A 1 84 ? 31.532 33.150 34.934 1.00 22.85 84 ASN A O 1
ATOM 636 N N . ALA A 1 85 ? 33.263 34.559 34.597 1.00 22.78 85 ALA A N 1
ATOM 637 C CA . ALA A 1 85 ? 32.408 35.483 33.839 1.00 23.17 85 ALA A CA 1
ATOM 638 C C . ALA A 1 85 ? 31.884 34.905 32.530 1.00 23.46 85 ALA A C 1
ATOM 639 O O . ALA A 1 85 ? 30.948 35.468 31.949 1.00 24.87 85 ALA A O 1
ATOM 641 N N . LEU A 1 86 ? 32.513 33.843 32.030 1.00 22.08 86 LEU A N 1
ATOM 642 C CA . LEU A 1 86 ? 32.080 33.200 30.806 1.00 21.16 86 LEU A CA 1
ATOM 643 C C . LEU A 1 86 ? 31.319 31.879 31.045 1.00 22.46 86 LEU A C 1
ATOM 644 O O . LEU A 1 86 ? 30.818 31.233 30.094 1.00 22.19 86 LEU A O 1
ATOM 649 N N . TRP A 1 87 ? 31.188 31.485 32.304 1.00 22.75 87 TRP A N 1
ATOM 650 C CA . TRP A 1 87 ? 30.635 30.170 32.546 1.00 22.50 87 TRP A CA 1
ATOM 651 C C . TRP A 1 87 ? 29.160 29.991 32.187 1.00 23.25 87 TRP A C 1
ATOM 652 O O . TRP A 1 87 ? 28.773 28.962 31.642 1.00 23.11 87 TRP A O 1
ATOM 663 N N . VAL A 1 88 ? 28.338 30.995 32.472 1.00 24.13 88 VAL A N 1
ATOM 664 C CA . VAL A 1 88 ? 26.931 30.912 32.077 1.00 25.24 88 VAL A CA 1
ATOM 665 C C . VAL A 1 88 ? 26.874 30.731 30.535 1.00 24.49 88 VAL A C 1
ATOM 666 O O . VAL A 1 88 ? 26.138 29.872 30.011 1.00 23.62 88 VAL A O 1
ATOM 670 N N . GLY A 1 89 ? 27.669 31.508 29.804 1.00 24.14 89 GLY A N 1
ATOM 671 C CA . GLY A 1 89 ? 27.653 31.333 28.346 1.00 23.07 89 GLY A CA 1
ATOM 672 C C . GLY A 1 89 ? 28.122 29.947 27.893 1.00 23.30 89 GLY A C 1
ATOM 673 O O . GLY A 1 89 ? 27.647 29.399 26.885 1.00 24.10 89 GLY A O 1
ATOM 674 N N . HIS A 1 90 ? 29.065 29.384 28.635 1.00 22.72 90 HIS A N 1
ATOM 675 C CA . HIS A 1 90 ? 29.644 28.063 28.360 1.00 22.03 90 HIS A CA 1
ATOM 676 C C . HIS A 1 90 ? 28.534 26.976 28.521 1.00 23.48 90 HIS A C 1
ATOM 677 O O . HIS A 1 90 ? 28.384 26.061 27.683 1.00 23.15 90 HIS A O 1
ATOM 684 N N . ILE A 1 91 ? 27.741 27.111 29.579 1.00 21.11 91 ILE A N 1
ATOM 685 C CA . ILE A 1 91 ? 26.647 26.185 29.831 1.00 22.91 91 ILE A CA 1
ATOM 686 C C . ILE A 1 91 ? 25.618 26.345 28.709 1.00 22.98 91 ILE A C 1
ATOM 687 O O . ILE A 1 91 ? 25.146 25.374 28.118 1.00 21.99 91 ILE A O 1
ATOM 692 N N . LYS A 1 92 ? 25.314 27.592 28.367 1.00 22.64 92 LYS A N 1
ATO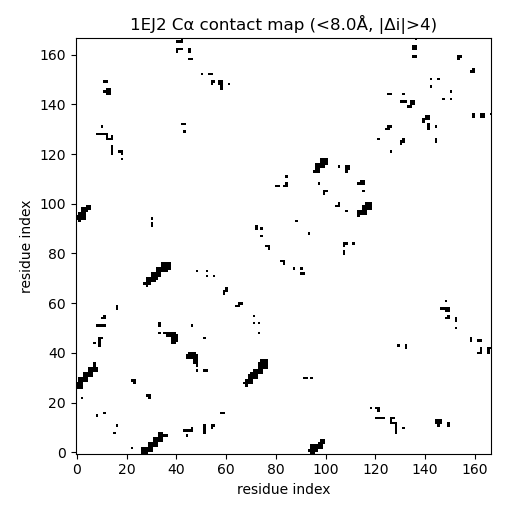M 693 C CA . LYS A 1 92 ? 24.307 27.830 27.322 1.00 23.76 92 LYS A CA 1
ATOM 694 C C . LYS A 1 92 ? 24.676 27.217 26.013 1.00 24.34 92 LYS A C 1
ATOM 695 O O . LYS A 1 92 ? 23.807 26.677 25.300 1.00 23.07 92 LYS A O 1
ATOM 701 N N . MET A 1 93 ? 25.961 27.349 25.674 1.00 22.53 93 MET A N 1
ATOM 702 C CA . MET A 1 93 ? 26.546 26.821 24.447 1.00 24.52 93 MET A CA 1
ATOM 703 C C . MET A 1 93 ? 26.411 25.313 24.335 1.00 24.97 93 MET A C 1
ATOM 704 O O . MET A 1 93 ? 26.219 24.743 23.228 1.00 24.93 93 MET A O 1
ATOM 709 N N . LEU A 1 94 ? 26.502 24.648 25.485 1.00 23.91 94 LEU A N 1
ATOM 710 C CA . LEU A 1 94 ? 26.468 23.182 25.498 1.00 25.21 94 LEU A CA 1
ATOM 711 C C . LEU A 1 94 ? 25.103 22.537 25.716 1.00 25.68 94 LEU A C 1
ATOM 712 O O . LEU A 1 94 ? 24.983 21.307 25.619 1.00 26.17 94 LEU A O 1
ATOM 717 N N . THR A 1 95 ? 24.087 23.345 26.001 1.00 25.56 95 THR A N 1
ATOM 718 C CA . THR A 1 95 ? 22.788 22.781 26.331 1.00 25.80 95 THR A CA 1
ATOM 719 C C . THR A 1 95 ? 21.591 23.261 25.512 1.00 28.00 95 THR A C 1
ATOM 720 O O . THR A 1 95 ? 21.691 24.216 24.718 1.00 25.72 95 THR A O 1
ATOM 724 N N . PRO A 1 96 ? 20.447 22.568 25.685 1.00 29.00 96 PRO A N 1
ATOM 725 C CA . PRO A 1 96 ? 19.214 22.950 25.000 1.00 29.31 96 PRO A CA 1
ATOM 726 C C . PRO A 1 96 ? 18.837 24.246 25.750 1.00 29.73 96 PRO A C 1
ATOM 727 O O . PRO A 1 96 ? 19.368 24.522 26.836 1.00 29.35 96 PRO A O 1
ATOM 731 N N . PRO A 1 97 ? 17.921 25.061 25.183 1.00 30.98 97 PRO A N 1
ATOM 732 C CA . PRO A 1 97 ? 17.502 26.307 25.841 1.00 32.26 97 PRO A CA 1
ATOM 733 C C . PRO A 1 97 ? 16.791 25.982 27.169 1.00 32.63 97 PRO A C 1
ATOM 734 O O . PRO A 1 97 ? 16.143 24.944 27.262 1.00 33.47 97 PRO A O 1
ATOM 738 N N . PHE A 1 98 ? 16.892 26.848 28.173 1.00 32.35 98 PHE A N 1
ATOM 739 C CA . PHE A 1 98 ? 16.187 26.623 29.423 1.00 33.08 98 PHE A CA 1
ATOM 740 C C . PHE A 1 98 ? 15.588 27.899 30.009 1.00 34.77 98 PHE A C 1
ATOM 741 O O . PHE A 1 98 ? 16.095 29.000 29.806 1.00 34.32 98 PHE A O 1
ATOM 749 N N . ASP A 1 99 ? 14.503 27.721 30.749 1.00 36.36 99 ASP A N 1
ATOM 750 C CA . ASP A 1 99 ? 13.742 28.801 31.386 1.00 38.93 99 ASP A CA 1
ATOM 751 C C . ASP A 1 99 ? 14.062 29.125 32.836 1.00 39.27 99 ASP A C 1
ATOM 752 O O . ASP A 1 99 ? 13.912 30.269 33.275 1.00 39.62 99 ASP A O 1
ATOM 757 N N . ARG A 1 100 ? 14.463 28.120 33.601 1.00 38.68 100 ARG A N 1
ATOM 758 C CA . ARG A 1 100 ? 14.752 28.343 35.006 1.00 39.01 100 ARG A CA 1
ATOM 759 C C . ARG A 1 100 ? 15.953 27.550 35.450 1.00 36.60 100 ARG A C 1
ATOM 760 O O . ARG A 1 100 ? 16.182 26.444 34.975 1.00 35.91 100 ARG A O 1
ATOM 768 N N . VAL A 1 101 ? 16.672 28.113 36.406 1.00 35.12 101 VAL A N 1
ATOM 769 C CA . VAL A 1 101 ? 17.845 27.489 36.954 1.00 34.17 101 VAL A CA 1
ATOM 770 C C . VAL A 1 101 ? 17.656 27.148 38.415 1.00 33.11 101 VAL A C 1
ATOM 771 O O . VAL A 1 101 ? 17.188 27.972 39.197 1.00 33.26 101 VAL A O 1
ATOM 775 N N . TYR A 1 102 ? 18.038 25.934 38.777 1.00 32.93 102 TYR A N 1
ATOM 776 C CA . TYR A 1 102 ? 17.920 25.457 40.155 1.00 32.63 102 TYR A CA 1
ATOM 777 C C . TYR A 1 102 ? 19.279 25.154 40.730 1.00 31.39 102 TYR A C 1
ATOM 778 O O . TYR A 1 102 ? 19.978 24.297 40.215 1.00 33.07 102 TYR A O 1
ATOM 787 N N . SER A 1 103 ? 19.628 25.823 41.815 1.00 31.04 103 SER A N 1
ATOM 788 C CA . SER A 1 103 ? 20.932 25.618 42.447 1.00 30.88 103 SER A CA 1
ATOM 789 C C . SER A 1 103 ? 21.013 26.133 43.865 1.00 30.97 103 SER A C 1
A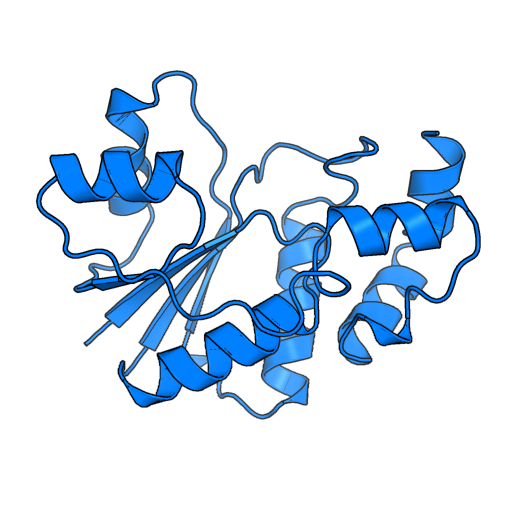TOM 790 O O . SER A 1 103 ? 20.449 27.176 44.188 1.00 31.64 103 SER A O 1
ATOM 793 N N . GLY A 1 104 ? 21.767 25.410 44.692 1.00 31.45 104 GLY A N 1
ATOM 794 C CA . GLY A 1 104 ? 22.002 25.805 46.059 1.00 31.46 104 GLY A CA 1
ATOM 795 C C . GLY A 1 104 ? 23.424 26.339 46.209 1.00 32.35 104 GLY A C 1
ATOM 796 O O . GLY A 1 104 ? 23.854 26.697 47.317 1.00 33.15 104 GLY A O 1
ATOM 797 N N . ASN A 1 105 ? 24.163 26.406 45.088 1.00 31.57 105 ASN A N 1
ATOM 798 C CA . ASN A 1 105 ? 25.561 26.897 45.042 1.00 30.18 105 ASN A CA 1
ATOM 799 C C . ASN A 1 105 ? 25.581 28.418 44.853 1.00 29.66 105 ASN A C 1
ATOM 800 O O . ASN A 1 105 ? 25.113 28.920 43.824 1.00 29.07 105 ASN A O 1
ATOM 805 N N . PRO A 1 106 ? 26.148 29.169 45.815 1.00 29.44 106 PRO A N 1
ATOM 806 C CA . PRO A 1 106 ? 26.202 30.637 45.760 1.00 28.91 106 PRO A CA 1
ATOM 807 C C . PRO A 1 106 ? 26.801 31.206 44.450 1.00 28.56 106 PRO A C 1
ATOM 808 O O . PRO A 1 106 ? 26.234 32.113 43.844 1.00 28.83 106 PRO A O 1
ATOM 812 N N . LEU A 1 107 ? 27.942 30.666 44.021 1.00 28.12 107 LEU A N 1
ATOM 813 C CA . LEU A 1 107 ? 28.575 31.130 42.776 1.00 26.60 107 LEU A CA 1
ATOM 814 C C . LEU A 1 107 ? 27.633 30.901 41.623 1.00 26.37 107 LEU A C 1
ATOM 815 O O . LEU A 1 107 ? 27.333 31.823 40.881 1.00 26.23 107 LEU A O 1
ATOM 820 N N . VAL A 1 108 ? 27.153 29.674 41.448 1.00 26.22 108 VAL A N 1
ATOM 821 C CA . VAL A 1 108 ? 26.227 29.430 40.373 1.00 27.64 108 VAL A CA 1
ATOM 822 C C . VAL A 1 108 ? 25.003 30.359 40.442 1.00 28.94 108 VAL A C 1
ATOM 823 O O . VAL A 1 108 ? 24.531 30.854 39.413 1.00 27.88 108 VAL A O 1
ATOM 827 N N . GLN A 1 109 ? 24.473 30.577 41.646 1.00 28.38 109 GLN A N 1
ATOM 828 C CA . GLN A 1 109 ? 23.316 31.461 41.790 1.00 29.16 109 GLN A CA 1
ATOM 829 C C . GLN A 1 109 ? 23.599 32.869 41.326 1.00 28.68 109 GLN A C 1
ATOM 830 O O . GLN A 1 109 ? 22.792 33.485 40.602 1.00 29.51 109 GLN A O 1
ATOM 836 N N . ARG A 1 110 ? 24.736 33.385 41.771 1.00 28.27 110 ARG A N 1
ATOM 837 C CA . ARG A 1 110 ? 25.100 34.749 41.438 1.00 28.42 110 ARG A CA 1
ATOM 838 C C . ARG A 1 110 ? 25.410 34.983 39.944 1.00 29.17 110 ARG A C 1
ATOM 839 O O . ARG A 1 110 ? 25.029 36.010 39.390 1.00 28.89 110 ARG A O 1
ATOM 847 N N . LEU A 1 111 ? 26.096 34.034 39.298 1.00 28.03 111 LEU A N 1
ATOM 848 C CA . LEU A 1 111 ? 26.407 34.180 37.879 1.00 27.06 111 LEU A CA 1
ATOM 849 C C . LEU A 1 111 ? 25.130 34.178 37.055 1.00 28.07 111 LEU A C 1
ATOM 850 O O . LEU A 1 111 ? 24.949 35.045 36.193 1.00 28.88 111 LEU A O 1
ATOM 855 N N . PHE A 1 112 ? 24.247 33.208 37.302 1.00 27.36 112 PHE A N 1
ATOM 856 C CA . PHE A 1 112 ? 23.029 33.154 36.530 1.00 27.58 112 PHE A CA 1
ATOM 857 C C . PHE A 1 112 ? 22.135 34.339 36.848 1.00 27.98 112 PHE A C 1
ATOM 858 O O . PHE A 1 112 ? 21.438 34.864 35.970 1.00 28.70 112 PHE A O 1
ATOM 866 N N . SER A 1 113 ? 22.192 34.810 38.079 1.00 28.61 113 SER A N 1
ATOM 867 C CA . SER A 1 113 ? 21.372 35.955 38.439 1.00 30.43 113 SER A CA 1
ATOM 868 C C . SER A 1 113 ? 21.852 37.214 37.673 1.00 31.25 113 SER A C 1
ATOM 869 O O . SER A 1 113 ? 21.057 37.995 37.144 1.00 29.33 113 SER A O 1
ATOM 872 N N . GLU A 1 114 ? 23.162 37.408 37.617 1.00 30.56 114 GLU A N 1
ATOM 873 C CA . GLU A 1 114 ? 23.675 38.573 36.914 1.00 32.03 114 GLU A CA 1
ATOM 874 C C . GLU A 1 114 ? 23.375 38.450 35.430 1.00 34.05 114 GLU A C 1
ATOM 875 O O . GLU A 1 114 ? 23.313 39.451 34.725 1.00 34.53 114 GLU A O 1
ATOM 881 N N . ASP A 1 115 ? 23.187 37.231 34.943 1.00 35.56 115 ASP A N 1
ATOM 882 C CA . ASP A 1 115 ? 22.893 37.072 33.525 1.00 38.31 115 ASP A CA 1
ATOM 883 C C . ASP A 1 115 ? 21.414 37.253 33.240 1.00 39.32 115 ASP A C 1
ATOM 884 O O . ASP A 1 115 ? 20.995 37.095 32.109 1.00 39.28 115 ASP A O 1
ATOM 889 N N . GLY A 1 116 ? 20.636 37.576 34.271 1.00 40.09 116 GLY A N 1
ATOM 890 C CA . GLY A 1 116 ? 19.212 37.790 34.089 1.00 41.35 116 GLY A CA 1
ATOM 891 C C . GLY A 1 116 ? 18.322 36.564 34.265 1.00 42.51 116 GLY A C 1
ATOM 892 O O . GLY A 1 116 ? 17.164 36.583 33.839 1.00 41.69 116 GLY A O 1
ATOM 893 N N . TYR A 1 117 ? 18.828 35.493 34.879 1.00 42.96 117 TYR A N 1
ATOM 894 C CA . TYR A 1 117 ? 17.974 34.314 35.070 1.00 44.56 117 TYR A CA 1
ATOM 895 C C . TYR A 1 117 ? 17.409 34.284 36.459 1.00 44.61 117 TYR A C 1
ATOM 896 O O . TYR A 1 117 ? 18.023 34.770 37.417 1.00 44.67 117 TYR A O 1
ATOM 905 N N . GLU A 1 118 ? 16.213 33.725 36.573 1.00 46.71 118 GLU A N 1
ATOM 906 C CA . GLU A 1 118 ? 15.582 33.594 37.874 1.00 47.67 118 GLU A CA 1
ATOM 907 C C . GLU A 1 118 ? 16.187 32.295 38.377 1.00 46.42 118 GLU A C 1
ATOM 908 O O . GLU A 1 118 ? 16.243 31.287 37.651 1.00 46.27 118 GLU A O 1
ATOM 914 N N . VAL A 1 119 ? 16.701 32.336 39.589 1.00 44.77 119 VAL A N 1
ATOM 915 C CA . VAL A 1 119 ? 17.323 31.163 40.149 1.00 43.52 119 VAL A CA 1
ATOM 916 C C . VAL A 1 119 ? 16.552 30.765 41.385 1.00 43.80 119 VAL A C 1
ATOM 917 O O . VAL A 1 119 ? 16.226 31.619 42.204 1.00 43.53 119 VAL A O 1
ATOM 921 N N . THR A 1 120 ? 16.262 29.473 41.491 1.00 43.11 120 THR A N 1
ATOM 922 C CA . THR A 1 120 ? 15.554 28.899 42.633 1.00 42.72 120 THR A CA 1
ATOM 923 C C . THR A 1 120 ? 16.522 28.032 43.423 1.00 42.63 120 THR A C 1
ATOM 924 O O . THR A 1 120 ? 17.228 27.206 42.846 1.00 43.14 120 THR A O 1
ATOM 928 N N . ALA A 1 121 ? 16.551 28.222 44.731 1.00 43.67 121 ALA A N 1
ATOM 929 C CA . ALA A 1 121 ? 17.405 27.444 45.625 1.00 45.33 121 ALA A CA 1
ATOM 930 C C . ALA A 1 121 ? 16.465 26.520 46.411 1.00 47.38 121 ALA A C 1
ATOM 931 O O . ALA A 1 121 ? 16.008 26.872 47.497 1.00 47.34 121 ALA A O 1
ATOM 933 N N . PRO A 1 122 ? 16.153 25.333 45.872 1.00 48.55 122 PRO A N 1
ATOM 934 C CA . PRO A 1 122 ? 15.244 24.430 46.595 1.00 50.48 122 PRO A CA 1
ATOM 935 C C . PRO A 1 122 ? 15.700 24.121 48.025 1.00 52.04 122 PRO A C 1
ATOM 936 O O . PRO A 1 122 ? 16.889 24.175 48.328 1.00 52.09 122 PRO A O 1
ATOM 940 N N . PRO A 1 123 ? 14.748 23.793 48.925 1.00 53.5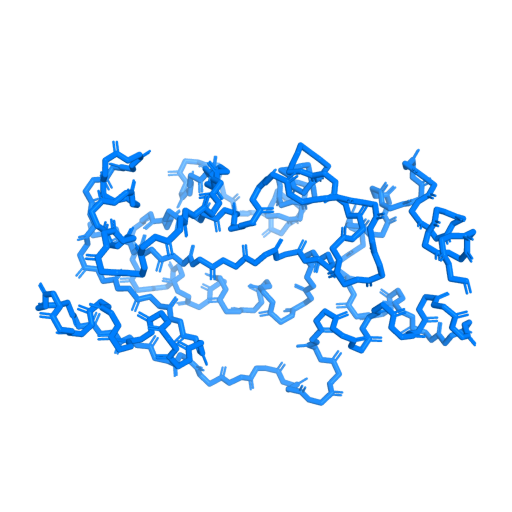7 123 PRO A N 1
ATOM 941 C CA . PRO A 1 123 ? 15.107 23.487 50.318 1.00 54.58 123 PRO A CA 1
ATOM 942 C C . PRO A 1 123 ? 16.016 22.275 50.309 1.00 55.41 123 PRO A C 1
ATOM 943 O O . PRO A 1 123 ? 15.776 21.335 49.556 1.00 56.16 123 PRO A O 1
ATOM 947 N N . LEU A 1 124 ? 17.057 22.287 51.127 1.00 56.46 124 LEU A N 1
ATOM 948 C CA . LEU A 1 124 ? 17.960 21.146 51.172 1.00 57.73 124 LEU A CA 1
ATOM 949 C C . LEU A 1 124 ? 17.331 19.959 51.914 1.00 58.75 124 LEU A C 1
ATOM 950 O O . LEU A 1 124 ? 16.774 20.119 53.000 1.00 59.04 124 LEU A O 1
ATOM 955 N N . PHE A 1 125 ? 17.424 18.773 51.314 1.00 59.29 125 PHE A N 1
ATOM 956 C CA . PHE A 1 125 ? 16.882 17.547 51.897 1.00 59.79 125 PHE A CA 1
ATOM 957 C C . PHE A 1 125 ? 17.979 16.918 52.770 1.00 59.87 125 PHE A C 1
ATOM 958 O O . PHE A 1 125 ? 19.003 16.468 52.249 1.00 59.35 125 PHE A O 1
ATOM 966 N N . TYR A 1 126 ? 17.778 16.913 54.088 1.00 59.93 126 TYR A N 1
ATOM 967 C CA . TYR A 1 126 ? 18.754 16.340 55.026 1.00 60.54 126 TYR A CA 1
ATOM 968 C C . TYR A 1 126 ? 20.183 16.808 54.771 1.00 60.29 126 TYR A C 1
ATOM 969 O O . TYR A 1 126 ? 21.104 15.996 54.665 1.00 59.39 126 TYR A O 1
ATOM 978 N N . ARG A 1 127 ? 20.349 18.127 54.699 1.00 60.10 127 ARG A N 1
ATOM 979 C CA . ARG A 1 127 ? 21.640 18.734 54.433 1.00 60.55 127 ARG A CA 1
ATOM 980 C C . ARG A 1 127 ? 22.816 18.203 55.230 1.00 59.81 127 ARG A C 1
ATOM 981 O O . ARG A 1 127 ? 23.936 18.225 54.741 1.00 59.42 127 ARG A O 1
ATOM 989 N N . ASP A 1 128 ? 22.586 17.710 56.442 1.00 59.06 128 ASP A N 1
ATOM 990 C CA . ASP A 1 128 ? 23.709 17.220 57.233 1.00 58.77 128 ASP A CA 1
ATOM 991 C C . ASP A 1 128 ? 24.218 15.817 56.896 1.00 57.65 128 ASP A C 1
ATOM 992 O O . ASP A 1 128 ? 25.292 15.411 57.355 1.00 57.47 128 ASP A O 1
ATOM 997 N N . ARG A 1 129 ? 23.461 15.071 56.101 1.00 56.11 129 ARG A N 1
ATOM 998 C CA . ARG A 1 129 ? 23.900 13.743 55.711 1.00 54.00 129 ARG A CA 1
ATOM 999 C C . ARG A 1 129 ? 23.933 13.638 54.187 1.00 51.94 129 ARG A C 1
ATOM 1000 O O . ARG A 1 129 ? 24.750 12.904 53.644 1.00 51.48 129 ARG A O 1
ATOM 1008 N N . TYR A 1 130 ? 23.072 14.380 53.489 1.00 48.87 130 TYR A N 1
ATOM 1009 C CA . TYR A 1 130 ? 23.075 14.293 52.027 1.00 46.33 130 TYR A CA 1
ATOM 1010 C C . TYR A 1 130 ? 24.002 15.320 51.343 1.00 44.24 130 TYR A C 1
ATOM 1011 O O . TYR A 1 130 ? 23.550 16.334 50.838 1.00 42.69 130 TYR A O 1
ATOM 1020 N N . SER A 1 131 ? 25.304 15.045 51.349 1.00 41.76 131 SER A N 1
ATOM 1021 C CA . SER A 1 131 ? 26.288 15.926 50.724 1.00 39.83 131 SER A CA 1
ATOM 1022 C C . SER A 1 131 ? 27.414 15.046 50.217 1.00 39.18 131 SER A C 1
ATOM 1023 O O . SER A 1 131 ? 27.780 14.053 50.855 1.00 38.42 131 SER A O 1
ATOM 1026 N N . GLY A 1 132 ? 27.982 15.378 49.067 1.00 37.38 132 GLY A N 1
ATOM 1027 C CA . GLY A 1 132 ? 29.053 14.538 48.578 1.00 36.20 132 GLY A CA 1
ATOM 1028 C C . GLY A 1 132 ? 30.157 14.419 49.615 1.00 35.33 132 GLY A C 1
ATOM 1029 O O . GLY A 1 132 ? 30.749 13.358 49.767 1.00 34.54 132 GLY A O 1
ATOM 1030 N N . THR A 1 133 ? 30.451 15.522 50.302 1.00 36.18 133 THR A N 1
ATOM 1031 C CA . THR A 1 133 ? 31.498 15.537 51.317 1.00 36.40 133 THR A CA 1
ATOM 1032 C C . THR A 1 133 ? 31.265 14.455 52.381 1.00 36.61 133 THR A C 1
ATOM 1033 O O . THR A 1 133 ? 32.168 13.673 52.695 1.00 34.82 133 THR A O 1
ATOM 1037 N N . GLU A 1 134 ? 30.047 14.401 52.913 1.00 36.95 134 GLU A N 1
ATOM 1038 C CA . GLU A 1 134 ? 29.758 13.402 53.929 1.00 37.64 134 GLU A CA 1
ATOM 1039 C C . GLU A 1 134 ? 29.872 11.992 53.335 1.00 36.40 134 GLU A C 1
ATOM 1040 O O . GLU A 1 134 ? 30.479 11.107 53.959 1.00 37.19 134 GLU A O 1
ATOM 1046 N N . VAL A 1 135 ? 29.320 11.767 52.142 1.00 34.88 135 VAL A N 1
ATOM 1047 C CA . VAL A 1 135 ? 29.410 10.446 51.528 1.00 32.96 135 VAL A CA 1
ATOM 1048 C C . VAL A 1 135 ? 30.872 10.010 51.392 1.00 33.79 135 VAL A C 1
ATOM 1049 O O . VAL A 1 135 ? 31.248 8.863 51.729 1.00 33.27 135 VAL A O 1
ATOM 1053 N N . ARG A 1 136 ? 31.706 10.911 50.866 1.00 33.57 136 ARG A N 1
ATOM 1054 C CA . ARG A 1 136 ? 33.103 10.565 50.670 1.00 33.35 136 ARG A CA 1
ATOM 1055 C C . ARG A 1 136 ? 33.836 10.437 52.009 1.00 33.89 136 ARG A C 1
ATOM 1056 O O . ARG A 1 136 ? 34.807 9.702 52.126 1.00 33.70 136 ARG A O 1
ATOM 1064 N N . ARG A 1 137 ? 33.378 11.145 53.027 1.00 35.57 137 ARG A N 1
ATOM 1065 C CA . ARG A 1 137 ? 34.032 11.013 54.335 1.00 37.89 137 ARG A CA 1
ATOM 1066 C C . ARG A 1 137 ? 33.719 9.593 54.902 1.00 37.04 137 ARG A C 1
ATOM 1067 O O . ARG A 1 137 ? 34.590 8.944 55.485 1.00 36.72 137 ARG A O 1
ATOM 1075 N N . ARG A 1 138 ? 32.491 9.114 54.706 1.00 35.95 138 ARG A N 1
ATOM 1076 C CA . ARG A 1 138 ? 32.101 7.795 55.190 1.00 35.10 138 ARG A CA 1
ATOM 1077 C C . ARG A 1 138 ? 32.764 6.680 54.418 1.00 35.98 138 ARG A C 1
ATOM 1078 O O . ARG A 1 138 ? 33.111 5.621 54.992 1.00 33.63 138 ARG A O 1
ATOM 1086 N N . MET A 1 139 ? 32.971 6.900 53.114 1.00 34.92 139 MET A N 1
ATOM 1087 C CA . MET A 1 139 ? 33.632 5.882 52.309 1.00 36.19 139 MET A CA 1
ATOM 1088 C C . MET A 1 139 ? 35.069 5.732 52.816 1.00 37.35 139 MET A C 1
ATOM 1089 O O . MET A 1 139 ? 35.589 4.613 52.944 1.00 37.70 139 MET A O 1
ATOM 1094 N N . LEU A 1 140 ? 35.700 6.859 53.125 1.00 37.94 140 LEU A N 1
ATOM 1095 C CA . LEU A 1 140 ? 37.088 6.843 53.590 1.00 39.70 140 LEU A CA 1
ATOM 1096 C C . LEU A 1 140 ? 37.262 6.274 55.015 1.00 41.41 140 LEU A C 1
ATOM 1097 O O . LEU A 1 140 ? 38.144 5.446 55.264 1.00 41.39 140 LEU A O 1
ATOM 1102 N N . ASP A 1 141 ? 36.415 6.707 55.934 1.00 42.16 141 ASP A N 1
ATOM 1103 C CA . ASP A 1 141 ? 36.525 6.260 57.318 1.00 44.64 141 ASP A CA 1
ATOM 1104 C C . ASP A 1 141 ? 35.701 5.009 57.685 1.00 45.05 141 ASP A C 1
ATOM 1105 O O . ASP A 1 141 ? 35.576 4.644 58.857 1.00 45.15 141 ASP A O 1
ATOM 1110 N N . ASP A 1 142 ? 35.159 4.340 56.681 1.00 44.88 142 ASP A N 1
ATOM 1111 C CA . ASP A 1 142 ? 34.367 3.140 56.903 1.00 45.10 142 ASP A CA 1
ATOM 1112 C C . ASP A 1 142 ? 33.016 3.348 57.580 1.00 44.25 142 ASP A C 1
ATOM 1113 O O . ASP A 1 142 ? 32.519 2.445 58.263 1.00 43.66 142 ASP A O 1
ATOM 1118 N N . GLY A 1 143 ? 32.427 4.532 57.387 1.00 42.88 143 GLY A N 1
ATOM 1119 C CA . GLY A 1 143 ? 31.114 4.828 57.937 1.00 41.26 143 GLY A CA 1
ATOM 1120 C C . GLY A 1 143 ? 30.027 4.309 57.008 1.00 40.22 143 GLY A C 1
ATOM 1121 O O . GLY A 1 143 ? 30.325 3.645 56.020 1.00 40.78 143 GLY A O 1
ATOM 1122 N N . ASP A 1 144 ? 28.764 4.600 57.302 1.00 39.95 144 ASP A N 1
ATOM 1123 C CA . ASP A 1 144 ? 27.675 4.107 56.457 1.00 39.90 144 ASP A CA 1
ATOM 1124 C C . ASP A 1 144 ? 27.380 5.064 55.299 1.00 39.61 144 ASP A C 1
ATOM 1125 O O . ASP A 1 144 ? 26.513 5.945 55.406 1.00 39.02 144 ASP A O 1
ATOM 1130 N N . TRP A 1 145 ? 28.100 4.883 54.195 1.00 38.56 145 TRP A N 1
ATOM 1131 C CA . TRP A 1 145 ? 27.879 5.738 53.025 1.00 37.93 145 TRP A CA 1
ATOM 1132 C C . TRP A 1 145 ? 26.749 5.192 52.173 1.00 37.80 145 TRP A C 1
ATOM 1133 O O . TRP A 1 145 ? 26.005 5.940 51.524 1.00 37.71 145 TRP A O 1
ATOM 1144 N N . ARG A 1 146 ? 26.602 3.878 52.187 1.00 37.72 146 ARG A N 1
ATOM 1145 C CA . ARG A 1 146 ? 25.597 3.272 51.351 1.00 38.14 146 ARG A CA 1
ATOM 1146 C C . ARG A 1 146 ? 24.193 3.745 51.613 1.00 38.30 146 ARG A C 1
ATOM 1147 O O . ARG A 1 146 ? 23.383 3.811 50.690 1.00 39.01 146 ARG A O 1
ATOM 1155 N N . SER A 1 147 ? 23.869 4.078 52.847 1.00 37.94 147 SER A N 1
ATOM 1156 C CA . SER A 1 147 ? 22.499 4.486 53.082 1.00 38.95 147 SER A CA 1
ATOM 1157 C C . SER A 1 147 ? 22.224 5.908 52.554 1.00 38.87 147 SER A C 1
ATOM 1158 O O . SER A 1 147 ? 21.079 6.328 52.483 1.00 37.99 147 SER A O 1
ATOM 1161 N N . LEU A 1 148 ? 23.284 6.633 52.188 1.00 38.39 148 LEU A N 1
ATOM 1162 C CA . LEU A 1 148 ? 23.149 7.987 51.659 1.00 37.61 148 LEU A CA 1
ATOM 1163 C C . LEU A 1 148 ? 22.842 8.016 50.156 1.00 37.21 148 LEU A C 1
ATOM 1164 O O . LEU A 1 148 ? 22.389 9.034 49.613 1.00 36.72 148 LEU A O 1
ATOM 1169 N N . LEU A 1 149 ? 23.091 6.901 49.492 1.00 36.65 149 LEU A N 1
ATOM 1170 C CA . LEU A 1 149 ? 22.890 6.790 48.056 1.00 36.95 149 LEU A CA 1
ATOM 1171 C C . LEU A 1 149 ? 21.820 5.788 47.594 1.00 38.29 149 LEU A C 1
ATOM 1172 O O . LEU A 1 149 ? 21.547 4.798 48.279 1.00 38.68 149 LEU A O 1
ATOM 1177 N N . PRO A 1 150 ? 21.184 6.053 46.434 1.00 38.35 150 PRO A N 1
ATOM 1178 C CA . PRO A 1 150 ? 20.164 5.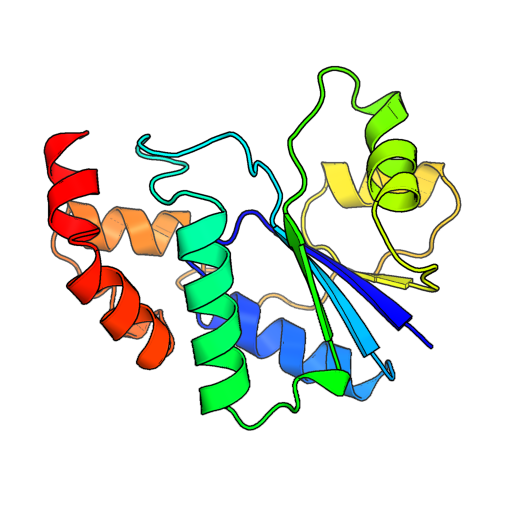167 45.856 1.00 38.83 150 PRO A CA 1
ATOM 1179 C C . PRO A 1 150 ? 20.943 3.875 45.672 1.00 39.99 150 PRO A C 1
ATOM 1180 O O . PRO A 1 150 ? 22.170 3.919 45.454 1.00 39.96 150 PRO A O 1
ATOM 1184 N N . GLU A 1 151 ? 20.268 2.732 45.723 1.00 40.30 151 GLU A N 1
ATOM 1185 C CA . GLU A 1 151 ? 20.994 1.484 45.609 1.00 40.15 151 GLU A CA 1
ATOM 1186 C C . GLU A 1 151 ? 21.635 1.241 44.265 1.00 38.51 151 GLU A C 1
ATOM 1187 O O . GLU A 1 151 ? 22.636 0.530 44.172 1.00 37.09 151 GLU A O 1
ATOM 1193 N N . SER A 1 152 ? 21.092 1.840 43.211 1.00 36.79 152 SER A N 1
ATOM 1194 C CA . SER A 1 152 ? 21.700 1.646 41.910 1.00 36.07 152 SER A CA 1
ATOM 1195 C C . SER A 1 152 ? 23.076 2.320 41.874 1.00 34.38 152 SER A C 1
ATOM 1196 O O . SER A 1 152 ? 23.980 1.856 41.183 1.00 33.60 152 SER A O 1
ATOM 1199 N N . VAL A 1 153 ? 23.229 3.412 42.609 1.00 34.11 153 VAL A N 1
ATOM 1200 C CA . VAL A 1 153 ? 24.503 4.121 42.605 1.00 33.24 153 VAL A CA 1
ATOM 1201 C C . VAL A 1 153 ? 25.508 3.289 43.385 1.00 34.32 153 VAL A C 1
ATOM 1202 O O . VAL A 1 153 ? 26.664 3.119 42.960 1.00 32.22 153 VAL A O 1
ATOM 1206 N N . VAL A 1 154 ? 25.072 2.732 44.518 1.00 34.43 154 VAL A N 1
ATOM 1207 C CA . VAL A 1 154 ? 26.010 1.907 45.272 1.00 35.10 154 VAL A CA 1
ATOM 1208 C C . VAL A 1 154 ? 26.507 0.792 44.364 1.00 34.19 154 VAL A C 1
ATOM 1209 O O . VAL A 1 154 ? 27.697 0.496 44.352 1.00 33.37 154 VAL A O 1
ATOM 1213 N N . GLU A 1 155 ? 25.630 0.208 43.553 1.00 34.54 155 GLU A N 1
ATOM 1214 C CA . GLU A 1 155 ? 26.081 -0.854 42.649 1.00 35.39 155 GLU A CA 1
ATOM 1215 C C . GLU A 1 155 ? 27.129 -0.333 41.662 1.00 34.80 155 GLU A C 1
ATOM 1216 O O . GLU A 1 155 ? 28.093 -1.038 41.288 1.00 33.69 155 GLU A O 1
ATOM 1222 N N . VAL A 1 156 ? 26.918 0.883 41.172 1.00 33.65 156 VAL A N 1
ATOM 1223 C CA . VAL A 1 156 ? 27.892 1.397 40.241 1.00 33.04 156 VAL A CA 1
ATOM 1224 C C . VAL A 1 156 ? 29.234 1.572 40.945 1.00 32.25 156 VAL A C 1
ATOM 1225 O O . VAL A 1 156 ? 30.278 1.175 40.442 1.00 32.22 156 VAL A O 1
ATOM 1229 N N . ILE A 1 157 ? 29.200 2.155 42.123 1.00 33.72 157 ILE A N 1
ATOM 1230 C CA . ILE A 1 157 ? 30.435 2.369 42.860 1.00 34.65 157 ILE A CA 1
ATOM 1231 C C . ILE A 1 157 ? 31.168 1.041 43.129 1.00 36.55 157 ILE A C 1
ATOM 1232 O O . ILE A 1 157 ? 32.405 0.963 43.060 1.00 34.75 157 ILE A O 1
ATOM 1237 N N . ASP A 1 158 ? 30.405 -0.023 43.405 1.00 37.74 158 ASP A N 1
ATOM 1238 C CA . ASP A 1 158 ? 31.035 -1.332 43.618 1.00 38.70 158 ASP A CA 1
ATOM 1239 C C . ASP A 1 158 ? 31.675 -1.826 42.314 1.00 38.08 158 ASP A C 1
ATOM 1240 O O . ASP A 1 158 ? 32.806 -2.296 42.298 1.00 37.52 158 ASP A O 1
ATOM 1245 N N . GLU A 1 159 ? 30.966 -1.727 41.200 1.00 38.43 159 GLU A N 1
ATOM 1246 C CA . GLU A 1 159 ? 31.541 -2.210 39.964 1.00 39.64 159 GLU A CA 1
ATOM 1247 C C . GLU A 1 159 ? 32.792 -1.495 39.496 1.00 39.40 159 GLU A C 1
ATOM 1248 O O . GLU A 1 159 ? 33.625 -2.115 38.866 1.00 39.56 159 GLU A O 1
ATOM 1254 N N . ILE A 1 160 ? 32.934 -0.206 39.789 1.00 38.38 160 ILE A N 1
ATOM 1255 C CA . ILE A 1 160 ? 34.126 0.531 39.353 1.00 37.09 160 ILE A CA 1
ATOM 1256 C C . ILE A 1 160 ? 35.189 0.607 40.464 1.00 37.32 160 ILE A C 1
ATOM 1257 O O . ILE A 1 160 ? 36.179 1.314 40.327 1.00 36.06 160 ILE A O 1
ATOM 1262 N N . ASN A 1 161 ? 34.997 -0.147 41.547 1.00 37.68 161 ASN A N 1
ATOM 1263 C CA . ASN A 1 161 ? 35.928 -0.128 42.688 1.00 37.89 161 ASN A CA 1
ATOM 1264 C C . ASN A 1 161 ? 36.179 1.277 43.254 1.00 37.42 161 ASN A C 1
ATOM 1265 O O . ASN A 1 161 ? 37.324 1.622 43.603 1.00 35.97 161 ASN A O 1
ATOM 1270 N N . GLY A 1 162 ? 35.105 2.071 43.356 1.00 36.20 162 GLY A N 1
ATOM 1271 C CA . GLY A 1 162 ? 35.208 3.429 43.855 1.00 34.15 162 GLY A CA 1
ATOM 1272 C C . GLY A 1 162 ? 35.794 3.578 45.257 1.00 33.82 162 GLY A C 1
ATOM 1273 O O . GLY A 1 162 ? 36.593 4.479 45.514 1.00 32.61 162 GLY A O 1
ATOM 1274 N N . VAL A 1 163 ? 35.416 2.703 46.181 1.00 32.85 163 VAL A N 1
ATOM 1275 C CA . VAL A 1 163 ? 35.947 2.861 47.519 1.00 32.58 163 VAL A CA 1
ATOM 1276 C C . VAL A 1 163 ? 37.441 2.590 47.580 1.00 32.35 163 VAL A C 1
ATOM 1277 O O . VAL A 1 163 ? 38.185 3.341 48.213 1.00 33.68 163 VAL A O 1
ATOM 1281 N N . GLU A 1 164 ? 37.867 1.546 46.889 1.00 32.05 164 GLU A N 1
ATOM 1282 C CA . GLU A 1 164 ? 39.261 1.148 46.821 1.00 32.75 164 GLU A CA 1
ATOM 1283 C C . GLU A 1 164 ? 40.052 2.340 46.217 1.00 31.60 164 GLU A C 1
ATOM 1284 O O . GLU A 1 164 ? 41.151 2.712 46.689 1.00 29.88 164 GLU A O 1
ATOM 1290 N N . ARG A 1 165 ? 39.467 2.953 45.191 1.00 28.93 165 ARG A N 1
ATOM 1291 C CA . ARG A 1 165 ? 40.124 4.105 44.546 1.00 27.90 165 ARG A CA 1
ATOM 1292 C C . ARG A 1 165 ? 40.350 5.254 45.529 1.00 26.97 165 ARG A C 1
ATOM 1293 O O . ARG A 1 165 ? 41.479 5.690 45.746 1.00 28.22 165 ARG A O 1
ATOM 1301 N N . ILE A 1 166 ? 39.271 5.728 46.133 1.00 28.84 166 ILE A N 1
ATOM 1302 C CA . ILE A 1 166 ? 39.343 6.862 47.033 1.00 30.31 166 ILE A CA 1
ATOM 1303 C C . ILE A 1 166 ? 40.254 6.601 48.241 1.00 31.05 166 ILE A C 1
ATOM 1304 O O . ILE A 1 166 ? 41.030 7.473 48.656 1.00 28.66 166 ILE A O 1
ATOM 1309 N N . LYS A 1 167 ? 40.179 5.389 48.784 1.00 30.71 167 LYS A N 1
ATOM 1310 C CA . LYS A 1 167 ? 41.044 5.055 49.905 1.00 32.25 167 LYS A CA 1
ATOM 1311 C C . LYS A 1 167 ? 42.511 5.093 49.456 1.00 31.58 167 LYS 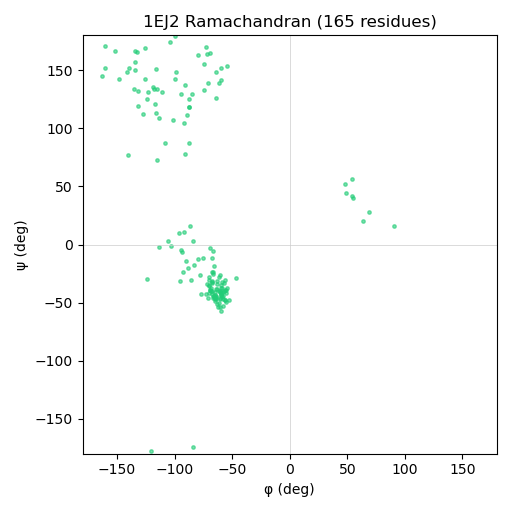A C 1
ATOM 1312 O O . LYS A 1 167 ? 43.378 5.640 50.165 1.00 32.97 167 LYS A O 1
ATOM 1318 N N . HIS A 1 168 ? 42.808 4.515 48.297 1.00 30.48 168 HIS A N 1
ATOM 1319 C CA . HIS A 1 168 ? 44.190 4.509 47.835 1.00 31.14 168 HIS A CA 1
ATOM 1320 C C . HIS A 1 168 ? 44.667 5.960 47.670 1.00 32.04 168 HIS A C 1
ATOM 1321 O O . HIS A 1 168 ? 45.744 6.325 48.126 1.00 31.34 168 HIS A O 1
ATOM 1328 N N . LEU A 1 169 ? 43.842 6.795 47.049 1.00 31.65 169 LEU A N 1
ATOM 1329 C CA . LEU A 1 169 ? 44.172 8.210 46.848 1.00 32.17 169 LEU A CA 1
ATOM 1330 C C . LEU A 1 169 ? 44.390 8.990 48.153 1.00 32.71 169 LEU A C 1
ATOM 1331 O O . LEU A 1 169 ? 45.084 9.989 48.173 1.00 31.10 169 LEU A O 1
ATOM 1336 N N . ALA A 1 170 ? 43.762 8.531 49.229 1.00 34.00 170 ALA A N 1
ATOM 1337 C CA . ALA A 1 170 ? 43.900 9.212 50.508 1.00 34.98 170 ALA A CA 1
ATOM 1338 C C . ALA A 1 170 ? 45.050 8.622 51.310 1.00 35.54 170 ALA A C 1
ATOM 1339 O O . ALA A 1 170 ? 45.392 9.208 52.329 1.00 37.38 170 ALA A O 1
#

Radius of gyration: 15.43 Å; Cα contacts (8 Å, |Δi|>4): 280; chains: 1; bounding box: 37×41×34 Å